Protein AF-A0A822XEN1-F1 (afdb_monomer)

Solvent-accessible surface area (backbone atoms only — not comparable to full-atom values): 5411 Å² total; per-residue (Å²): 102,50,74,50,44,55,41,52,64,50,81,93,50,82,62,23,62,52,33,51,53,53,50,53,62,39,5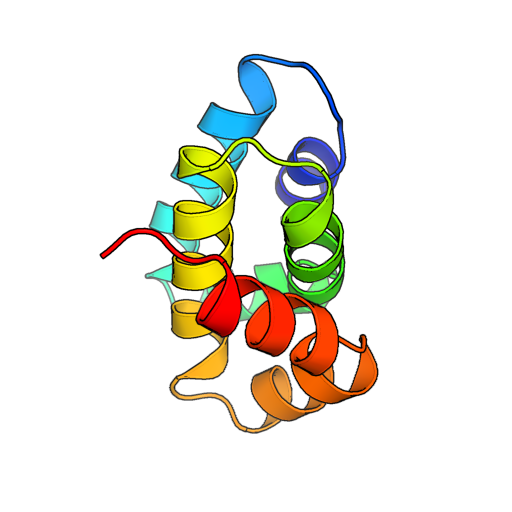4,75,38,73,71,45,38,52,44,39,50,76,56,44,36,60,56,48,43,45,61,42,50,79,79,42,54,75,72,50,26,56,53,43,52,54,50,53,45,66,59,27,75,91,26,70,69,46,43,54,47,39,56,72,63,54,36,56,59,62,51,54,52,44,71,75,70,55,80,132

Sequence (96 aa):
MKPLVDLISEQGRDLTEKAMVVLSSLATIPEARIAIVEEGGVTVLVEAIEVRSVKGKEFVVLKLLQLCADSVRNRGLLVREVGISPLVALSQTGTA

pLDDT: mean 87.56, std 8.09, range [53.69, 95.81]

Mean predicted aligned error: 4.17 Å

Structure (mmCIF, N/CA/C/O backbone):
data_AF-A0A822XEN1-F1
#
_entry.id   AF-A0A822XEN1-F1
#
loop_
_atom_site.group_PDB
_atom_site.id
_atom_site.type_symbol
_atom_site.label_atom_id
_atom_site.label_alt_id
_atom_site.label_comp_id
_atom_site.label_asym_id
_atom_site.label_entity_id
_atom_site.label_seq_id
_atom_site.pdbx_PDB_ins_code
_atom_site.Cartn_x
_atom_site.Cartn_y
_atom_site.Cartn_z
_atom_site.occupancy
_atom_site.B_iso_or_equiv
_atom_site.auth_seq_id
_atom_site.auth_comp_id
_atom_site.auth_asym_id
_atom_site.auth_atom_id
_atom_site.pdbx_PDB_model_num
ATOM 1 N N . MET A 1 1 ? 9.222 -10.864 3.512 1.00 92.69 1 MET A N 1
ATOM 2 C CA . MET A 1 1 ? 8.412 -9.630 3.425 1.00 92.69 1 MET A CA 1
ATOM 3 C C . MET A 1 1 ? 7.038 -9.847 4.063 1.00 92.69 1 MET A C 1
ATOM 5 O O . MET A 1 1 ? 6.573 -8.960 4.768 1.00 92.69 1 MET A O 1
ATOM 9 N N . LYS A 1 2 ? 6.465 -11.053 3.949 1.00 90.88 2 LYS A N 1
ATOM 10 C CA . LYS A 1 2 ? 5.207 -11.475 4.578 1.00 90.88 2 LYS A CA 1
ATOM 11 C C . LYS A 1 2 ? 4.871 -10.945 5.987 1.00 90.88 2 LYS A C 1
ATOM 13 O O . LYS A 1 2 ? 3.821 -10.324 6.110 1.00 90.88 2 LYS A O 1
ATOM 18 N N . PRO A 1 3 ? 5.724 -11.077 7.029 1.00 91.25 3 PRO A N 1
ATOM 19 C CA . PRO A 1 3 ? 5.333 -10.657 8.381 1.00 91.25 3 PRO A CA 1
ATOM 20 C C . PRO A 1 3 ? 5.035 -9.158 8.480 1.00 91.25 3 PRO A C 1
ATOM 22 O O . PRO A 1 3 ? 4.215 -8.731 9.283 1.00 91.25 3 PRO A O 1
ATOM 25 N N . LEU A 1 4 ? 5.701 -8.353 7.648 1.00 91.38 4 LEU A N 1
ATOM 26 C CA . LEU A 1 4 ? 5.483 -6.914 7.600 1.00 91.38 4 LEU A CA 1
ATOM 27 C C . LEU A 1 4 ? 4.143 -6.568 6.946 1.00 91.38 4 LEU A C 1
ATOM 29 O O . LEU A 1 4 ? 3.465 -5.659 7.411 1.00 91.38 4 LEU A O 1
ATOM 33 N N . VAL A 1 5 ? 3.771 -7.288 5.885 1.00 90.31 5 VAL A N 1
ATOM 34 C CA . VAL A 1 5 ? 2.481 -7.120 5.204 1.00 90.31 5 VAL A CA 1
ATOM 35 C C . VAL A 1 5 ? 1.340 -7.553 6.125 1.00 90.31 5 VAL A C 1
ATOM 37 O O . VAL A 1 5 ? 0.385 -6.800 6.293 1.00 90.31 5 VAL A O 1
ATOM 40 N N . ASP A 1 6 ? 1.489 -8.687 6.812 1.00 90.88 6 ASP A N 1
ATOM 41 C CA . ASP A 1 6 ? 0.486 -9.198 7.752 1.00 90.88 6 ASP A CA 1
ATOM 42 C C . ASP A 1 6 ? 0.256 -8.217 8.932 1.00 90.88 6 ASP A C 1
ATOM 44 O O . ASP A 1 6 ? -0.884 -7.958 9.317 1.00 90.88 6 ASP A O 1
ATOM 48 N N . LEU A 1 7 ? 1.314 -7.571 9.449 1.00 89.00 7 LEU A N 1
ATOM 49 C CA . LEU A 1 7 ? 1.204 -6.534 10.494 1.00 89.00 7 LEU A CA 1
ATOM 50 C C . LEU A 1 7 ? 0.406 -5.292 10.058 1.00 89.00 7 LEU A C 1
ATOM 52 O O . LEU A 1 7 ? -0.128 -4.573 10.907 1.00 89.00 7 LEU A O 1
ATOM 56 N N . ILE A 1 8 ? 0.333 -5.009 8.753 1.00 86.38 8 ILE A N 1
ATOM 57 C CA . ILE A 1 8 ? -0.439 -3.879 8.215 1.00 86.38 8 ILE A CA 1
ATOM 58 C C . ILE A 1 8 ? -1.934 -4.206 8.159 1.00 86.38 8 ILE A C 1
ATOM 60 O O . ILE A 1 8 ? -2.762 -3.304 8.316 1.00 86.38 8 ILE A O 1
ATOM 64 N N . SER A 1 9 ? -2.281 -5.483 8.008 1.00 83.12 9 SER A N 1
ATOM 65 C CA . SER A 1 9 ? -3.661 -5.968 8.073 1.00 83.12 9 SER A CA 1
ATOM 66 C C . SER A 1 9 ? -4.219 -5.983 9.500 1.00 83.12 9 SER A C 1
ATOM 68 O O . SER A 1 9 ? -5.430 -5.868 9.683 1.00 83.12 9 SER A O 1
ATOM 70 N N . GLU A 1 10 ? -3.368 -6.080 10.529 1.00 83.12 10 GLU A N 1
ATOM 71 C CA . GLU A 1 10 ? -3.818 -5.981 11.921 1.00 83.12 10 GLU A CA 1
ATOM 72 C C . GLU A 1 10 ? -4.372 -4.571 12.223 1.00 83.12 10 GLU A C 1
ATOM 74 O O . GLU A 1 10 ? -3.717 -3.541 12.011 1.00 83.12 10 GLU A O 1
ATOM 79 N N . GLN A 1 11 ? -5.605 -4.511 12.736 1.00 64.38 11 GLN A N 1
ATOM 80 C CA . GLN A 1 11 ? -6.213 -3.272 13.224 1.00 64.38 11 GLN A CA 1
ATOM 81 C C . GLN A 1 11 ? -5.843 -3.015 14.693 1.00 64.38 11 GLN A C 1
ATOM 83 O O . GLN A 1 11 ? -5.832 -3.927 15.516 1.00 64.38 11 GLN A O 1
ATOM 88 N N . GLY A 1 12 ? -5.601 -1.745 15.039 1.00 59.84 12 GLY A N 1
ATOM 89 C CA . GLY A 1 12 ? -5.638 -1.278 16.432 1.00 59.84 12 GLY A CA 1
ATO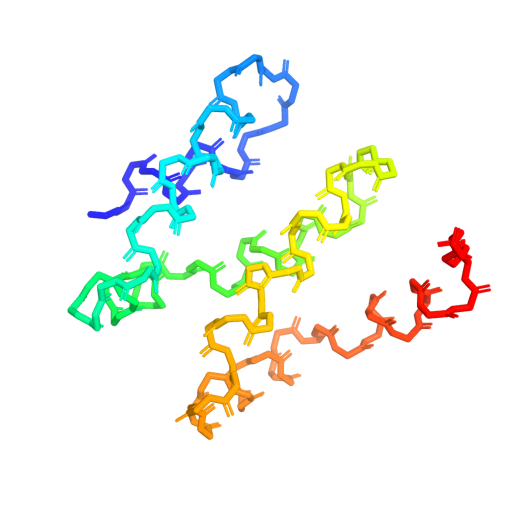M 90 C C . GLY A 1 12 ? -4.334 -1.330 17.235 1.00 59.84 12 GLY A C 1
ATOM 91 O O . GLY A 1 12 ? -4.398 -1.329 18.462 1.00 59.84 12 GLY A O 1
ATOM 92 N N . ARG A 1 13 ? -3.151 -1.362 16.602 1.00 61.75 13 ARG A N 1
ATOM 93 C CA . ARG A 1 13 ? -1.864 -1.423 17.325 1.00 61.75 13 ARG A CA 1
ATOM 94 C C . ARG A 1 13 ? -0.897 -0.331 16.861 1.00 61.75 13 ARG A C 1
ATOM 96 O O . ARG A 1 13 ? -0.752 -0.097 15.667 1.00 61.75 13 ARG A O 1
ATOM 103 N N . ASP A 1 14 ? -0.161 0.252 17.810 1.00 70.50 14 ASP A N 1
ATOM 104 C CA . ASP A 1 14 ? 1.020 1.121 17.595 1.00 70.50 14 ASP A CA 1
ATOM 105 C C . ASP A 1 14 ? 2.035 0.505 16.602 1.00 70.50 14 ASP A C 1
ATOM 107 O O . ASP A 1 14 ? 2.749 1.188 15.870 1.00 70.50 14 ASP A O 1
ATOM 111 N N . LEU A 1 15 ? 2.050 -0.828 16.516 1.00 80.75 15 LEU A N 1
ATOM 112 C CA . LEU A 1 15 ? 2.902 -1.577 15.601 1.00 80.75 15 LEU A CA 1
ATOM 113 C C . LEU A 1 15 ? 2.525 -1.406 14.128 1.00 80.75 15 LEU A C 1
ATOM 115 O O . LEU A 1 15 ? 3.412 -1.508 13.283 1.00 80.75 15 LEU A O 1
ATOM 119 N N . THR A 1 16 ? 1.263 -1.122 13.792 1.00 81.75 16 THR A N 1
ATOM 120 C CA . THR A 1 16 ? 0.880 -1.012 12.383 1.00 81.75 16 THR A CA 1
ATOM 121 C C . THR A 1 16 ? 1.436 0.252 11.734 1.00 81.75 16 THR A C 1
ATOM 123 O O . THR A 1 16 ? 1.935 0.199 10.612 1.00 81.75 16 THR A O 1
ATOM 126 N N . GLU A 1 17 ? 1.404 1.389 12.433 1.00 79.00 17 GLU A N 1
ATOM 127 C CA . GLU A 1 17 ? 1.994 2.631 11.916 1.00 79.00 17 GLU A CA 1
ATOM 128 C C . GLU A 1 17 ? 3.501 2.454 11.698 1.00 79.00 17 GLU A C 1
ATOM 130 O O . GLU A 1 17 ? 4.031 2.804 10.643 1.00 79.00 17 GLU A O 1
ATOM 135 N N . LYS A 1 18 ? 4.182 1.794 12.641 1.00 86.12 18 LYS A N 1
ATOM 136 C CA . LYS A 1 18 ? 5.602 1.438 12.516 1.00 86.12 18 LYS A CA 1
ATOM 137 C C . LYS A 1 18 ? 5.858 0.489 11.341 1.00 86.12 18 LYS A C 1
ATOM 139 O O . LYS A 1 18 ? 6.795 0.716 10.577 1.00 86.12 18 LYS A O 1
ATOM 144 N N . ALA A 1 19 ? 5.020 -0.530 11.147 1.00 88.94 19 ALA A N 1
ATOM 145 C CA . ALA A 1 19 ? 5.118 -1.448 10.012 1.00 88.94 19 ALA A CA 1
ATOM 146 C C . ALA A 1 19 ? 4.949 -0.717 8.671 1.00 88.94 19 ALA A C 1
ATOM 148 O O . ALA A 1 19 ? 5.721 -0.940 7.740 1.00 88.94 19 ALA A O 1
ATOM 149 N N . MET A 1 20 ? 4.011 0.227 8.586 1.00 84.56 20 MET A N 1
ATOM 150 C CA . MET A 1 20 ? 3.813 1.068 7.404 1.00 84.56 20 MET A CA 1
ATOM 151 C C . MET A 1 20 ? 5.013 1.989 7.124 1.00 84.56 20 MET A C 1
ATOM 153 O O . MET A 1 20 ? 5.389 2.178 5.961 1.00 84.56 20 MET A O 1
ATOM 157 N N . VAL A 1 21 ? 5.657 2.532 8.162 1.00 86.62 21 VAL A N 1
ATOM 158 C CA . VAL A 1 21 ? 6.905 3.306 8.025 1.00 86.62 21 VAL A CA 1
ATOM 159 C C . VAL A 1 21 ? 8.036 2.431 7.484 1.00 86.62 21 VAL A C 1
ATOM 161 O O . VAL A 1 21 ? 8.712 2.824 6.536 1.00 86.62 21 VAL A O 1
ATOM 164 N N . VAL A 1 22 ? 8.215 1.218 8.008 1.00 91.44 22 VAL A N 1
ATOM 165 C C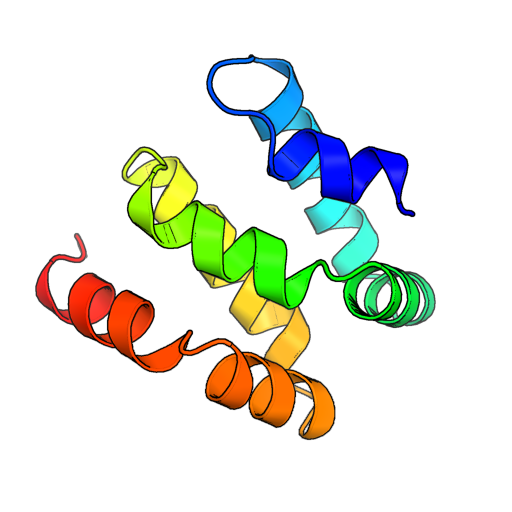A . VAL A 1 22 ? 9.230 0.285 7.490 1.00 91.44 22 VAL A CA 1
ATOM 166 C C . VAL A 1 22 ? 8.925 -0.104 6.041 1.00 91.44 22 VAL A C 1
ATOM 168 O O . VAL A 1 22 ? 9.815 -0.047 5.192 1.00 91.44 22 VAL A O 1
ATOM 171 N N . LEU A 1 23 ? 7.665 -0.421 5.725 1.00 90.19 23 LEU A N 1
ATOM 172 C CA . LEU A 1 23 ? 7.240 -0.749 4.363 1.00 90.19 23 LEU A CA 1
ATOM 173 C C . LEU A 1 23 ? 7.493 0.418 3.400 1.00 90.19 23 LEU A C 1
ATOM 175 O O . LEU A 1 23 ? 7.885 0.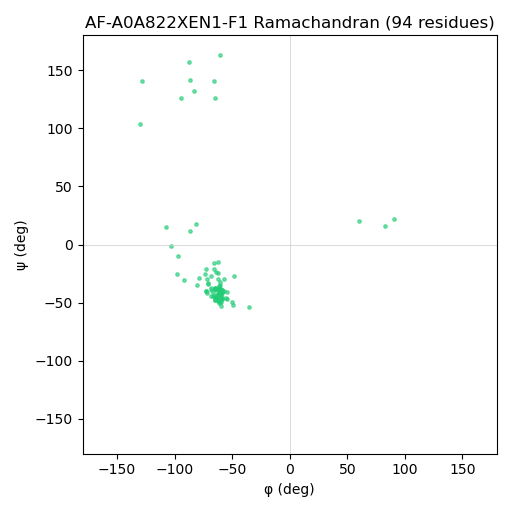198 2.259 1.00 90.19 23 LEU A O 1
ATOM 179 N N . SER A 1 24 ? 7.345 1.659 3.867 1.00 85.56 24 SER A N 1
ATOM 180 C CA . SER A 1 24 ? 7.650 2.862 3.085 1.00 85.56 24 SER A CA 1
ATOM 181 C C . SER A 1 24 ? 9.103 2.968 2.690 1.00 85.56 24 SER A C 1
ATOM 183 O O . SER A 1 24 ? 9.396 3.236 1.528 1.00 85.56 24 SER A O 1
ATOM 185 N N . SER A 1 25 ? 10.000 2.771 3.651 1.00 90.50 25 SER A N 1
ATOM 186 C CA . SER A 1 25 ? 11.434 2.795 3.389 1.00 90.50 25 SER A CA 1
ATOM 187 C C . SER A 1 25 ? 11.804 1.693 2.401 1.00 90.50 25 SER A C 1
ATOM 189 O O . SER A 1 25 ? 12.512 1.949 1.430 1.00 90.50 25 SER A O 1
ATOM 191 N N . LEU A 1 26 ? 11.248 0.492 2.581 1.00 91.06 26 LEU A N 1
ATOM 192 C CA . LEU A 1 26 ? 11.474 -0.640 1.686 1.00 91.06 26 LEU A CA 1
ATOM 193 C C . LEU A 1 26 ? 10.921 -0.398 0.275 1.00 91.06 26 LEU A C 1
ATOM 195 O O . LEU A 1 26 ? 11.593 -0.727 -0.692 1.00 91.06 26 LEU A O 1
ATOM 199 N N . ALA A 1 27 ? 9.763 0.245 0.115 1.00 87.75 27 ALA A N 1
ATOM 200 C CA . ALA A 1 27 ? 9.182 0.529 -1.201 1.00 87.75 27 ALA A CA 1
ATOM 201 C C . ALA A 1 27 ? 10.051 1.452 -2.090 1.00 87.75 27 ALA A C 1
ATOM 203 O O . ALA A 1 27 ? 9.846 1.520 -3.305 1.00 87.75 27 ALA A O 1
ATOM 204 N N . THR A 1 28 ? 11.053 2.136 -1.527 1.00 88.25 28 THR A N 1
ATOM 205 C CA . THR A 1 28 ? 12.043 2.893 -2.316 1.00 88.25 28 THR A CA 1
ATOM 206 C C . THR A 1 28 ? 13.032 1.987 -3.060 1.00 88.25 28 THR A C 1
ATOM 208 O O . THR A 1 28 ? 13.581 2.385 -4.087 1.00 88.25 28 THR A O 1
ATOM 211 N N . ILE A 1 29 ? 13.187 0.739 -2.613 1.00 91.88 29 ILE A N 1
ATOM 212 C CA . ILE A 1 29 ? 14.109 -0.253 -3.166 1.00 91.88 29 ILE A CA 1
ATOM 213 C C . ILE A 1 29 ? 13.354 -1.128 -4.189 1.00 91.88 29 ILE A C 1
ATOM 215 O O . ILE A 1 29 ? 12.312 -1.696 -3.843 1.00 91.88 29 ILE A O 1
ATOM 219 N N . PRO A 1 30 ? 13.829 -1.262 -5.444 1.00 90.38 30 PRO A N 1
ATOM 220 C CA . PRO A 1 30 ? 13.133 -2.021 -6.489 1.00 90.38 30 PRO A CA 1
ATOM 221 C C . PRO A 1 30 ? 12.799 -3.469 -6.114 1.00 90.38 30 PRO A C 1
ATOM 223 O O . PRO A 1 30 ? 11.657 -3.899 -6.278 1.00 90.38 30 PRO A O 1
ATOM 226 N N . GLU A 1 31 ? 13.759 -4.201 -5.558 1.00 92.94 31 GLU A N 1
ATOM 227 C CA . GLU A 1 31 ? 13.617 -5.610 -5.178 1.00 92.94 31 GLU A CA 1
ATOM 228 C C . GLU A 1 31 ? 12.581 -5.773 -4.063 1.00 92.94 31 GLU A C 1
ATOM 230 O O . GLU A 1 31 ? 11.763 -6.694 -4.068 1.00 92.94 31 GLU A O 1
ATOM 235 N N . ALA A 1 32 ? 12.561 -4.830 -3.122 1.00 92.25 32 ALA A N 1
ATOM 236 C CA . ALA A 1 32 ? 11.593 -4.841 -2.044 1.00 92.25 32 ALA A CA 1
ATOM 237 C C . ALA A 1 32 ? 10.180 -4.493 -2.532 1.00 92.25 32 ALA A C 1
ATOM 239 O O . ALA A 1 32 ? 9.228 -5.075 -2.020 1.00 92.25 32 ALA A O 1
ATOM 240 N N . ARG A 1 33 ? 10.006 -3.626 -3.545 1.00 92.00 33 ARG A N 1
ATOM 241 C CA . ARG A 1 33 ? 8.681 -3.416 -4.166 1.00 92.00 33 ARG A CA 1
ATOM 242 C C . ARG A 1 33 ? 8.126 -4.702 -4.760 1.00 92.00 33 ARG A C 1
ATOM 244 O O . ARG A 1 33 ? 6.939 -4.967 -4.593 1.00 92.00 33 ARG A O 1
ATOM 251 N N . ILE A 1 34 ? 8.967 -5.484 -5.436 1.00 93.44 34 ILE A N 1
ATOM 252 C CA . ILE A 1 34 ? 8.566 -6.782 -5.993 1.00 93.44 34 ILE A CA 1
ATOM 253 C C . ILE A 1 34 ? 8.087 -7.686 -4.857 1.00 93.44 34 ILE A C 1
ATOM 255 O O . ILE A 1 34 ? 6.939 -8.124 -4.882 1.00 93.44 34 ILE A O 1
ATOM 259 N N . ALA A 1 35 ? 8.902 -7.843 -3.811 1.00 95.56 35 ALA A N 1
ATOM 260 C CA . ALA A 1 35 ? 8.550 -8.662 -2.657 1.00 95.56 35 ALA A CA 1
ATOM 261 C C . ALA A 1 35 ? 7.270 -8.179 -1.945 1.00 95.56 35 ALA A C 1
ATOM 263 O O . ALA A 1 35 ? 6.456 -8.996 -1.538 1.00 95.56 35 ALA A O 1
ATOM 264 N N . ILE A 1 36 ? 7.049 -6.865 -1.798 1.00 94.50 36 ILE A N 1
ATOM 265 C CA . ILE A 1 36 ? 5.813 -6.319 -1.200 1.00 94.50 36 ILE A CA 1
ATOM 266 C C . ILE A 1 36 ? 4.590 -6.769 -2.001 1.00 94.50 36 ILE A C 1
ATOM 268 O O . ILE A 1 36 ? 3.583 -7.175 -1.425 1.00 94.50 36 ILE A O 1
ATOM 272 N N . VAL A 1 37 ? 4.666 -6.684 -3.328 1.00 94.69 37 VAL A N 1
ATOM 273 C CA . VAL A 1 37 ? 3.542 -7.021 -4.203 1.00 94.69 37 VAL A CA 1
ATOM 274 C C . VAL A 1 37 ? 3.306 -8.529 -4.256 1.00 94.69 37 VAL A C 1
ATOM 276 O O . VAL A 1 37 ? 2.152 -8.952 -4.260 1.00 94.69 37 VAL A O 1
ATOM 279 N N . GLU A 1 38 ? 4.366 -9.337 -4.296 1.00 95.00 38 GLU A N 1
ATOM 280 C CA . GLU A 1 38 ? 4.271 -10.804 -4.276 1.00 95.00 38 GLU A CA 1
ATOM 281 C C . GLU A 1 38 ? 3.599 -11.329 -3.006 1.00 95.00 38 GLU A C 1
ATOM 283 O O . GLU A 1 38 ? 2.846 -12.295 -3.065 1.00 95.00 38 GLU A O 1
ATOM 288 N N . GLU A 1 39 ? 3.788 -10.638 -1.884 1.00 95.81 39 GLU A N 1
ATOM 289 C CA . GLU A 1 39 ? 3.194 -10.992 -0.591 1.00 95.81 39 GLU A CA 1
ATOM 290 C C . GLU A 1 39 ? 1.786 -10.407 -0.391 1.00 95.81 39 GLU A C 1
ATOM 292 O O . GLU A 1 39 ? 1.263 -10.420 0.720 1.00 95.81 39 GLU A O 1
ATOM 297 N N . GLY A 1 40 ? 1.163 -9.863 -1.443 1.00 93.69 40 GLY A N 1
ATOM 298 C CA . GLY A 1 40 ? -0.205 -9.338 -1.386 1.00 93.69 40 GLY A CA 1
ATOM 299 C C . GLY A 1 40 ? -0.326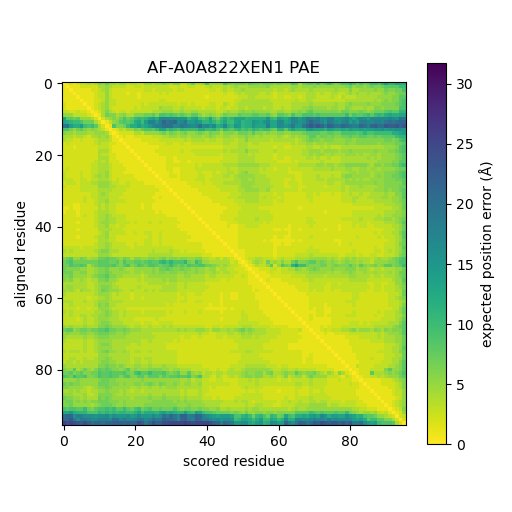 -7.914 -0.837 1.00 93.69 40 GLY A C 1
ATOM 300 O O . GLY A 1 40 ? -1.428 -7.467 -0.523 1.00 93.69 40 GLY A O 1
ATOM 301 N N . GLY A 1 41 ? 0.773 -7.157 -0.761 1.00 93.69 41 GLY A N 1
ATOM 302 C CA . GLY A 1 41 ? 0.775 -5.807 -0.194 1.00 93.69 41 GLY A CA 1
ATOM 303 C C . GLY A 1 41 ? -0.193 -4.829 -0.872 1.00 93.69 41 GLY A C 1
ATOM 304 O O . GLY A 1 41 ? -0.712 -3.944 -0.203 1.00 93.69 41 GLY A O 1
ATOM 305 N N . VAL A 1 42 ? -0.492 -4.991 -2.169 1.00 94.06 42 VAL A N 1
ATOM 306 C CA . VAL A 1 42 ? -1.493 -4.151 -2.861 1.00 94.06 42 VAL A CA 1
ATOM 307 C C . VAL A 1 42 ? -2.890 -4.373 -2.281 1.00 94.06 42 VAL A C 1
ATOM 309 O O . VAL A 1 42 ? -3.555 -3.396 -1.953 1.00 94.06 42 VAL A O 1
ATOM 312 N N . THR A 1 43 ? -3.308 -5.629 -2.108 1.00 93.00 43 THR A N 1
ATOM 313 C CA . THR A 1 43 ? -4.612 -5.983 -1.526 1.00 93.00 43 THR A CA 1
ATOM 314 C C . THR A 1 43 ? -4.731 -5.441 -0.104 1.00 93.00 43 THR A C 1
ATOM 316 O O . THR A 1 43 ? -5.664 -4.702 0.195 1.00 93.00 43 THR A O 1
ATOM 319 N N . VAL A 1 44 ? -3.722 -5.691 0.738 1.00 92.25 44 VAL A N 1
ATOM 320 C CA . VAL A 1 44 ? -3.699 -5.206 2.129 1.00 92.25 44 VAL A CA 1
ATOM 321 C C . VAL A 1 44 ? -3.792 -3.681 2.209 1.00 92.25 44 VAL A C 1
ATOM 323 O O . VAL A 1 44 ? -4.497 -3.135 3.057 1.00 92.25 44 VAL A O 1
ATOM 326 N N . LEU A 1 45 ? -3.095 -2.968 1.321 1.00 92.12 45 LEU A N 1
ATOM 327 C CA . LEU A 1 45 ? -3.164 -1.510 1.276 1.00 92.12 45 LEU A CA 1
ATOM 328 C C . LEU A 1 45 ? -4.534 -1.013 0.797 1.00 92.12 45 LEU A C 1
ATOM 330 O O . LEU A 1 45 ? -5.013 -0.020 1.331 1.00 92.12 45 LEU A O 1
ATOM 334 N N . VAL A 1 46 ? -5.186 -1.683 -0.158 1.00 92.25 46 VAL A N 1
ATOM 335 C CA . VAL A 1 46 ? -6.552 -1.324 -0.581 1.00 92.25 46 VAL A CA 1
ATOM 336 C C . VAL A 1 46 ? -7.539 -1.477 0.577 1.00 92.25 46 VAL A C 1
ATOM 338 O O . VAL A 1 46 ? -8.279 -0.540 0.866 1.00 92.25 46 VAL A O 1
ATOM 341 N N . GLU A 1 47 ? -7.498 -2.599 1.293 1.00 89.75 47 GLU A N 1
ATOM 342 C CA . GLU A 1 47 ? -8.351 -2.843 2.466 1.00 89.75 47 GLU A CA 1
ATOM 343 C C . GLU A 1 47 ? -8.102 -1.814 3.582 1.00 89.75 47 GLU A C 1
ATOM 345 O O . GLU A 1 47 ? -9.029 -1.340 4.244 1.00 89.75 47 GLU A O 1
ATOM 350 N N . ALA A 1 48 ? -6.845 -1.397 3.762 1.00 88.19 48 ALA A N 1
ATOM 351 C CA . ALA A 1 48 ? -6.475 -0.398 4.756 1.00 88.19 48 ALA A CA 1
ATOM 352 C C . ALA A 1 48 ? -7.066 0.999 4.475 1.00 88.19 48 ALA A C 1
ATOM 354 O O . ALA A 1 48 ? -7.186 1.793 5.410 1.00 88.19 48 ALA A O 1
ATOM 355 N N . ILE A 1 49 ? -7.467 1.325 3.239 1.00 88.62 49 ILE A N 1
ATOM 356 C CA . ILE A 1 49 ? -8.058 2.637 2.917 1.00 88.62 49 ILE A CA 1
ATOM 357 C C . ILE A 1 49 ? -9.336 2.893 3.726 1.00 88.62 49 ILE A C 1
ATOM 359 O O . ILE A 1 49 ? -9.590 4.021 4.155 1.00 88.62 49 ILE A O 1
ATOM 363 N N . GLU A 1 50 ? -10.163 1.877 3.947 1.00 83.06 50 GLU A N 1
ATOM 364 C CA . GLU A 1 50 ? -11.491 2.088 4.528 1.00 83.06 50 GLU A CA 1
ATOM 365 C C . GLU A 1 50 ? -11.443 2.239 6.051 1.00 83.06 50 GLU A C 1
ATOM 367 O O . GLU A 1 50 ? -12.154 3.073 6.615 1.00 83.06 50 GLU A O 1
ATOM 372 N N . VAL A 1 51 ? -10.535 1.508 6.700 1.00 79.12 51 VAL A N 1
ATOM 373 C CA . VAL A 1 51 ? -10.510 1.313 8.159 1.00 79.12 51 VAL A CA 1
ATOM 374 C C . VAL A 1 51 ? -9.551 2.246 8.907 1.00 79.12 51 VAL A C 1
ATOM 376 O O . VAL A 1 51 ? -9.564 2.296 10.136 1.00 79.12 51 VAL A O 1
ATOM 379 N N . ARG A 1 52 ? -8.691 2.985 8.196 1.00 79.44 52 ARG A N 1
ATOM 380 C CA . ARG A 1 52 ? -7.662 3.847 8.807 1.00 79.44 52 ARG A CA 1
ATOM 381 C C . ARG A 1 52 ? -8.176 5.254 9.132 1.00 79.44 52 ARG A C 1
ATOM 383 O O . ARG A 1 52 ? -9.120 5.756 8.525 1.00 79.44 52 ARG A O 1
ATOM 390 N N . SER A 1 53 ? -7.502 5.916 10.076 1.00 84.06 53 SER A N 1
ATOM 391 C CA . SER A 1 53 ? -7.683 7.348 10.363 1.00 84.06 53 SER A CA 1
ATOM 392 C C . SER A 1 53 ? -7.349 8.206 9.137 1.00 84.06 53 SER A C 1
ATOM 394 O O . SER A 1 53 ? -6.644 7.743 8.245 1.00 84.06 53 SER A O 1
ATOM 396 N N . VAL A 1 54 ? -7.781 9.473 9.100 1.00 82.94 54 VAL A N 1
ATOM 397 C CA . VAL A 1 54 ? -7.512 10.392 7.969 1.00 82.94 54 VAL A CA 1
ATOM 398 C C . VAL A 1 54 ? -6.024 10.413 7.583 1.00 82.94 54 VAL A C 1
ATOM 400 O O . VAL A 1 54 ? -5.688 10.170 6.427 1.00 82.94 54 VAL A O 1
ATOM 403 N N . LYS A 1 55 ? -5.126 10.583 8.565 1.00 80.50 55 LYS A N 1
ATOM 404 C CA . LYS A 1 55 ? -3.667 10.543 8.346 1.00 80.50 55 LYS A CA 1
ATOM 405 C C . LYS A 1 55 ? -3.179 9.178 7.847 1.00 80.50 55 LYS A C 1
ATOM 407 O O . LYS A 1 55 ? -2.303 9.100 6.992 1.00 80.50 55 LYS A O 1
ATOM 412 N N . GLY A 1 56 ? -3.753 8.092 8.368 1.00 83.50 56 GLY A N 1
ATOM 413 C CA . GLY A 1 56 ? -3.432 6.739 7.918 1.00 83.50 56 GLY A CA 1
ATOM 414 C C . GLY A 1 56 ? -3.840 6.491 6.463 1.00 83.50 56 GLY A C 1
ATOM 415 O O . GLY A 1 56 ? -3.088 5.855 5.729 1.00 83.50 56 GLY A O 1
ATOM 416 N N . LYS A 1 57 ? -4.983 7.032 6.023 1.00 86.94 57 LYS A N 1
ATOM 417 C CA . LYS A 1 57 ? -5.455 6.918 4.634 1.00 86.94 57 LYS A CA 1
AT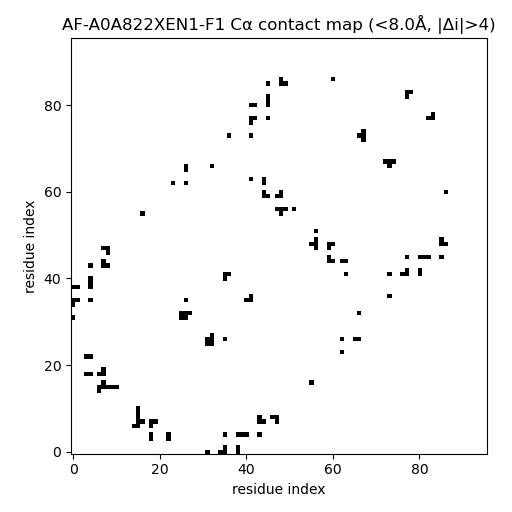OM 418 C C . LYS A 1 57 ? -4.519 7.621 3.655 1.00 86.94 57 LYS A C 1
ATOM 420 O O . LYS A 1 57 ? -4.142 7.016 2.658 1.00 86.94 57 LYS A O 1
ATOM 425 N N . GLU A 1 58 ? -4.095 8.849 3.957 1.00 86.25 58 GLU A N 1
ATOM 426 C CA . GLU A 1 58 ? -3.126 9.587 3.130 1.00 86.25 58 GLU A CA 1
ATOM 427 C C . GLU A 1 58 ? -1.841 8.775 2.932 1.00 86.25 58 GLU A C 1
ATOM 429 O O . GLU A 1 58 ? -1.362 8.584 1.812 1.00 86.25 58 GLU A O 1
ATOM 434 N N . PHE A 1 59 ? -1.329 8.208 4.023 1.00 85.00 59 PHE A N 1
ATOM 435 C CA . PHE A 1 59 ? -0.128 7.392 3.981 1.00 85.00 59 PHE A CA 1
ATOM 436 C C . PHE A 1 59 ? -0.304 6.136 3.117 1.00 85.00 59 PHE A C 1
ATOM 438 O O . PHE A 1 59 ? 0.566 5.817 2.305 1.00 85.00 59 PHE A O 1
ATOM 445 N N . VAL A 1 60 ? -1.426 5.427 3.269 1.00 89.06 60 VAL A N 1
ATOM 446 C CA . VAL A 1 60 ? -1.759 4.241 2.464 1.00 89.06 60 VAL A CA 1
ATOM 447 C C . VAL A 1 60 ? -1.825 4.590 0.974 1.00 89.06 60 VAL A C 1
ATOM 449 O O . VAL A 1 60 ? -1.213 3.899 0.157 1.00 89.06 60 VAL A O 1
ATOM 452 N N . VAL A 1 61 ? -2.490 5.692 0.614 1.00 91.00 61 VAL A N 1
ATOM 453 C CA . VAL A 1 61 ? -2.586 6.158 -0.779 1.00 91.00 61 VAL A CA 1
ATOM 454 C C . VAL A 1 61 ? -1.213 6.513 -1.342 1.00 91.00 61 VAL A C 1
ATOM 456 O O . VAL A 1 61 ? -0.891 6.105 -2.459 1.00 91.00 61 VAL A O 1
ATOM 459 N N . LEU A 1 62 ? -0.362 7.190 -0.565 1.00 88.56 62 LEU A N 1
ATOM 460 C CA . LEU A 1 62 ? 1.014 7.487 -0.967 1.00 88.56 62 LEU A CA 1
ATOM 461 C C . LEU A 1 62 ? 1.791 6.199 -1.291 1.00 88.56 62 LEU A C 1
ATOM 463 O O . LEU A 1 62 ? 2.552 6.160 -2.259 1.00 88.56 62 LEU A O 1
ATOM 467 N N . LYS A 1 63 ? 1.599 5.123 -0.513 1.00 89.62 63 LYS A N 1
ATOM 468 C CA . LYS A 1 63 ? 2.246 3.830 -0.790 1.00 89.62 63 LYS A CA 1
ATOM 469 C C . LYS A 1 63 ? 1.711 3.164 -2.047 1.00 89.62 63 LYS A C 1
ATOM 471 O O . LYS A 1 63 ? 2.504 2.686 -2.856 1.00 89.62 63 LYS A O 1
ATOM 476 N N . LEU A 1 64 ? 0.393 3.150 -2.232 1.00 92.50 64 LEU A N 1
ATOM 477 C CA . LEU A 1 64 ? -0.211 2.623 -3.455 1.00 92.50 64 LEU A CA 1
ATOM 478 C C . LEU A 1 64 ? 0.300 3.373 -4.688 1.00 92.50 64 LEU A C 1
ATOM 480 O O . LEU A 1 64 ? 0.659 2.733 -5.675 1.00 92.50 64 LEU A O 1
ATOM 484 N N . LEU A 1 65 ? 0.429 4.700 -4.604 1.00 91.44 65 LEU A N 1
ATOM 485 C CA . LEU A 1 65 ? 1.019 5.517 -5.660 1.00 91.44 65 LEU A CA 1
ATOM 486 C C . LEU A 1 65 ? 2.464 5.096 -5.954 1.00 91.44 65 LEU A C 1
ATOM 488 O O . LEU A 1 65 ? 2.789 4.839 -7.110 1.00 91.44 65 LEU A O 1
ATOM 492 N N . GLN A 1 66 ? 3.311 4.949 -4.931 1.00 90.12 66 GLN A N 1
ATOM 493 C CA . GLN A 1 66 ? 4.704 4.511 -5.104 1.00 90.12 66 GLN A CA 1
ATOM 494 C C . GLN A 1 66 ? 4.821 3.124 -5.751 1.00 90.12 66 GLN A C 1
ATOM 496 O O . GLN A 1 66 ? 5.694 2.902 -6.587 1.00 90.12 66 GLN A O 1
ATOM 501 N N . LEU A 1 67 ? 3.947 2.181 -5.387 1.00 91.94 67 LEU A N 1
ATOM 502 C CA . LEU A 1 67 ? 3.942 0.847 -5.990 1.00 91.94 67 LEU A CA 1
ATOM 503 C C . LEU A 1 67 ? 3.418 0.864 -7.432 1.00 91.94 67 LEU A C 1
ATOM 505 O O . LEU A 1 67 ? 3.826 0.021 -8.231 1.00 91.94 67 LEU A O 1
ATOM 509 N N . CYS A 1 68 ? 2.520 1.788 -7.775 1.00 93.25 68 CYS A N 1
ATOM 510 C CA . CYS A 1 68 ? 1.817 1.791 -9.058 1.00 93.25 68 CYS A CA 1
ATOM 511 C C . CYS A 1 68 ? 2.414 2.725 -10.119 1.00 93.25 68 CYS A C 1
ATOM 513 O O . CYS A 1 68 ? 2.218 2.446 -11.304 1.00 93.25 68 CYS A O 1
ATOM 515 N N . ALA A 1 69 ? 3.121 3.793 -9.727 1.00 90.56 69 ALA A N 1
ATOM 516 C CA . ALA A 1 69 ? 3.579 4.865 -10.620 1.00 90.56 69 ALA A CA 1
ATOM 517 C C . ALA A 1 69 ? 4.275 4.327 -11.882 1.00 90.56 69 ALA A C 1
ATOM 519 O O . ALA A 1 69 ? 3.830 4.593 -12.998 1.00 90.56 69 ALA A O 1
ATOM 520 N N . ASP A 1 70 ? 5.263 3.451 -11.696 1.00 87.88 70 ASP A N 1
ATOM 521 C CA . ASP A 1 70 ? 6.083 2.914 -12.789 1.00 87.88 70 ASP A CA 1
ATOM 522 C C . ASP A 1 70 ? 5.769 1.446 -13.121 1.00 87.88 70 ASP A C 1
ATOM 524 O O . ASP A 1 70 ? 6.533 0.772 -13.809 1.00 87.88 70 ASP A O 1
ATOM 528 N N . SER A 1 71 ? 4.637 0.911 -12.645 1.00 92.69 71 SER A N 1
ATOM 529 C CA . SER A 1 71 ? 4.290 -0.505 -12.826 1.00 92.69 71 SER A CA 1
ATOM 530 C C . SER A 1 71 ? 2.873 -0.686 -13.361 1.00 92.69 71 SER A C 1
ATOM 532 O O . SER A 1 71 ? 1.881 -0.583 -12.639 1.00 92.69 71 SER A O 1
ATOM 534 N N . VAL A 1 72 ? 2.770 -1.004 -14.658 1.00 95.00 72 VAL A N 1
ATOM 535 C CA . VAL A 1 72 ? 1.497 -1.379 -15.307 1.00 95.00 72 VAL A CA 1
ATOM 536 C C . VAL A 1 72 ? 0.888 -2.607 -14.629 1.00 95.00 72 VAL A C 1
ATOM 538 O O . VAL A 1 72 ? -0.316 -2.647 -14.388 1.00 95.00 72 VAL A O 1
ATOM 541 N N . ARG A 1 73 ? 1.725 -3.582 -14.253 1.00 94.81 73 ARG A N 1
ATOM 542 C CA . ARG A 1 73 ? 1.289 -4.780 -13.528 1.00 94.81 73 ARG A CA 1
ATOM 543 C C . ARG A 1 73 ? 0.614 -4.415 -12.207 1.00 94.81 73 ARG A C 1
ATOM 545 O O . ARG A 1 73 ? -0.465 -4.921 -11.924 1.00 94.81 73 ARG A O 1
ATOM 552 N N . ASN A 1 74 ? 1.216 -3.522 -11.423 1.00 94.81 74 ASN A N 1
ATOM 553 C CA . ASN A 1 74 ? 0.674 -3.152 -10.114 1.00 94.81 74 ASN A CA 1
ATOM 554 C C . ASN A 1 74 ? -0.604 -2.317 -10.246 1.00 94.81 74 ASN A C 1
ATOM 556 O O . ASN A 1 74 ? -1.531 -2.515 -9.469 1.00 94.81 74 ASN A O 1
ATOM 560 N N . ARG A 1 75 ? -0.712 -1.471 -11.281 1.00 95.50 75 ARG A N 1
ATOM 561 C CA . ARG A 1 75 ? -1.977 -0.805 -11.637 1.00 95.50 75 ARG A CA 1
ATOM 562 C C . ARG A 1 75 ? -3.076 -1.807 -11.991 1.00 95.50 75 ARG A C 1
ATOM 564 O O . ARG A 1 75 ? -4.202 -1.657 -11.532 1.00 95.50 75 ARG A O 1
ATOM 571 N N . GLY A 1 76 ? -2.749 -2.847 -12.759 1.00 95.81 76 GLY A N 1
ATOM 57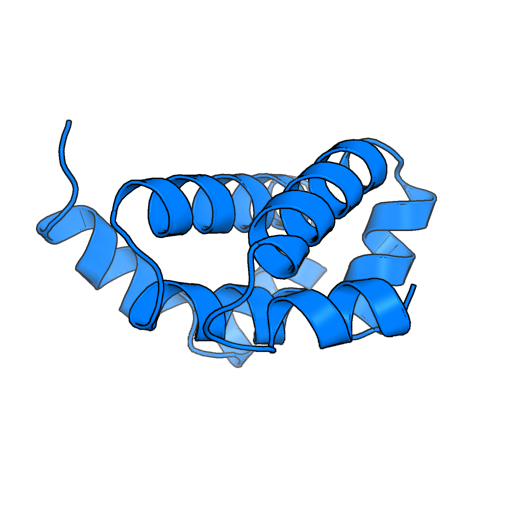2 C CA . GLY A 1 76 ? -3.682 -3.935 -13.062 1.00 95.81 76 GLY A CA 1
ATOM 573 C C . GLY A 1 76 ? -4.156 -4.671 -11.806 1.00 95.81 76 GLY A C 1
ATOM 574 O O . GLY A 1 76 ? -5.345 -4.955 -11.680 1.00 95.81 76 GLY A O 1
ATOM 575 N N . LEU A 1 77 ? -3.252 -4.916 -10.850 1.00 94.75 77 LEU A N 1
ATOM 576 C CA . LEU A 1 77 ? -3.612 -5.466 -9.540 1.00 94.75 77 LEU A CA 1
ATOM 577 C C . LEU A 1 77 ? -4.553 -4.525 -8.786 1.00 94.75 77 LEU A C 1
ATOM 579 O O . LEU A 1 77 ? -5.621 -4.954 -8.382 1.00 94.75 77 LEU A O 1
ATOM 583 N N . LEU A 1 78 ? -4.219 -3.240 -8.672 1.00 93.81 78 LEU A N 1
ATOM 584 C CA . LEU A 1 78 ? -5.057 -2.255 -7.985 1.00 93.81 78 LEU A CA 1
ATOM 585 C C . LEU A 1 78 ? -6.495 -2.217 -8.531 1.00 93.81 78 LEU A C 1
ATOM 587 O O . LEU A 1 78 ? -7.445 -2.137 -7.757 1.00 93.81 78 LEU A O 1
ATOM 591 N N . VAL A 1 79 ? -6.660 -2.303 -9.856 1.00 94.50 79 VAL A N 1
ATOM 592 C CA . VAL A 1 79 ? -7.983 -2.385 -10.499 1.00 94.50 79 VAL A CA 1
ATOM 593 C C . VAL A 1 79 ? -8.696 -3.688 -10.142 1.00 94.50 79 VAL A C 1
ATOM 595 O O . VAL A 1 79 ? -9.884 -3.666 -9.825 1.00 94.50 79 VAL A O 1
ATOM 598 N N . ARG A 1 80 ? -7.983 -4.819 -10.175 1.00 93.75 80 ARG A N 1
ATOM 599 C CA . ARG A 1 80 ? -8.546 -6.138 -9.861 1.00 93.75 80 ARG A CA 1
ATOM 600 C C . ARG A 1 80 ? -9.017 -6.241 -8.411 1.00 93.75 80 ARG A C 1
ATOM 602 O O . ARG A 1 80 ? -10.062 -6.828 -8.164 1.00 93.75 80 ARG A O 1
ATOM 609 N N . GLU A 1 81 ? -8.282 -5.644 -7.481 1.00 90.75 81 GLU A N 1
ATOM 610 C CA . GLU A 1 81 ? -8.612 -5.630 -6.052 1.00 90.75 81 GLU A CA 1
ATOM 611 C C . GLU A 1 81 ? -9.654 -4.548 -5.695 1.00 90.75 81 GLU A C 1
ATOM 613 O O . GLU A 1 81 ? -9.783 -4.165 -4.540 1.00 90.75 81 GLU A O 1
ATOM 618 N N . VAL A 1 82 ? -10.394 -4.015 -6.680 1.00 89.94 82 VAL A N 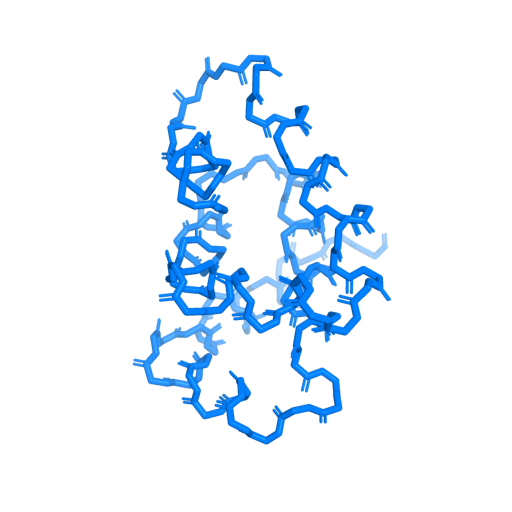1
ATOM 619 C CA . VAL A 1 82 ? -11.451 -2.998 -6.488 1.00 89.94 82 VAL A CA 1
ATOM 620 C C . VAL A 1 82 ? -10.928 -1.694 -5.854 1.00 89.94 82 VAL A C 1
ATOM 622 O O . VAL A 1 82 ? -11.692 -0.866 -5.367 1.00 89.94 82 VAL A O 1
ATOM 625 N N . GLY A 1 83 ? -9.620 -1.436 -5.932 1.00 85.62 83 GLY A N 1
ATOM 626 C CA . GLY A 1 83 ? -8.983 -0.273 -5.310 1.00 85.62 83 GLY A CA 1
ATOM 627 C C . GLY A 1 83 ? -9.401 1.074 -5.902 1.00 85.62 83 GLY A C 1
ATOM 628 O O . GLY A 1 83 ? -9.207 2.107 -5.269 1.00 85.62 83 GLY A O 1
ATOM 629 N N . ILE A 1 84 ? -10.019 1.094 -7.087 1.00 89.50 84 ILE A N 1
ATOM 630 C CA . ILE A 1 84 ? -10.496 2.335 -7.715 1.00 89.50 84 ILE A CA 1
ATOM 631 C C . ILE A 1 84 ? -11.638 2.965 -6.912 1.00 89.50 84 ILE A C 1
ATOM 633 O O . ILE A 1 84 ? -11.644 4.180 -6.727 1.00 89.50 84 ILE A O 1
ATOM 637 N N . SER A 1 85 ? -12.578 2.169 -6.397 1.00 90.19 85 SER A N 1
ATOM 638 C CA . SER A 1 85 ? -13.749 2.701 -5.690 1.00 90.19 85 SER A CA 1
ATOM 639 C C . SER A 1 85 ? -13.379 3.429 -4.386 1.00 90.19 85 SER A C 1
ATOM 641 O O . SER A 1 85 ? -13.797 4.580 -4.233 1.00 90.19 85 SER A O 1
ATOM 643 N N . PRO A 1 86 ? -12.537 2.866 -3.492 1.00 88.44 86 PRO A N 1
ATOM 644 C CA . PRO A 1 86 ? -12.061 3.578 -2.305 1.00 88.44 86 PRO A CA 1
ATOM 645 C C . PRO A 1 86 ? -11.259 4.843 -2.636 1.00 88.44 86 PRO A C 1
ATOM 647 O O . PRO A 1 86 ? -11.383 5.847 -1.937 1.00 88.44 86 PRO A O 1
ATOM 650 N N . LEU A 1 87 ? -10.464 4.829 -3.714 1.00 89.94 87 LEU A N 1
ATOM 651 C CA . LEU A 1 87 ? -9.695 6.001 -4.148 1.00 89.94 87 LEU A CA 1
ATOM 652 C C . LEU A 1 87 ? -10.594 7.127 -4.679 1.00 89.94 87 LEU A C 1
ATOM 654 O O . LEU A 1 87 ? -10.352 8.294 -4.376 1.00 89.94 87 LEU A O 1
ATOM 658 N N . VAL A 1 88 ? -11.652 6.796 -5.425 1.00 90.56 88 VAL A N 1
ATOM 659 C CA . VAL A 1 88 ? -12.650 7.777 -5.882 1.00 90.56 88 VAL A CA 1
ATOM 660 C C . VAL A 1 88 ? -13.396 8.380 -4.695 1.00 90.56 88 VAL A C 1
ATOM 662 O O . VAL A 1 88 ? -13.526 9.601 -4.623 1.00 90.56 88 VAL A O 1
ATOM 665 N N . ALA A 1 89 ? -13.837 7.553 -3.744 1.00 88.12 89 ALA A N 1
ATOM 666 C CA . ALA A 1 89 ? -14.488 8.033 -2.528 1.00 88.12 89 ALA A CA 1
ATOM 667 C C . ALA A 1 89 ? -13.565 8.981 -1.744 1.00 88.12 89 ALA A C 1
ATOM 669 O O . ALA A 1 89 ? -13.963 10.091 -1.393 1.00 88.12 89 ALA A O 1
ATOM 670 N N . LEU A 1 90 ? -12.298 8.593 -1.562 1.00 85.81 90 LEU A N 1
ATOM 671 C CA . LEU A 1 90 ? -11.285 9.436 -0.932 1.00 85.81 90 LEU A CA 1
ATOM 672 C C . LEU A 1 90 ? -11.061 10.760 -1.662 1.00 85.81 90 LEU A C 1
ATOM 674 O O . LEU A 1 90 ? -10.897 11.780 -1.004 1.00 85.81 90 LEU A O 1
ATOM 678 N N . SE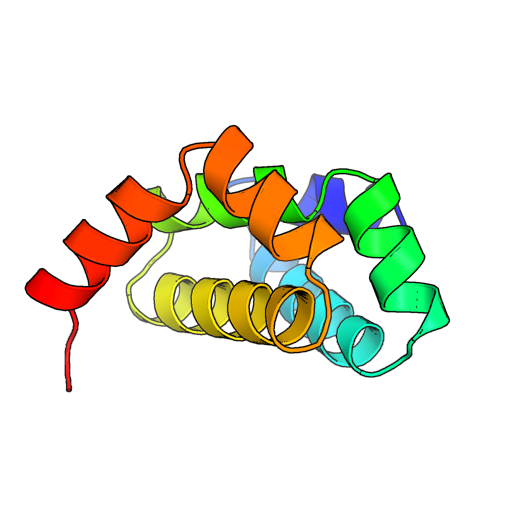R A 1 91 ? -11.075 10.778 -2.994 1.00 86.31 91 SER A N 1
ATOM 679 C CA . SER A 1 91 ? -10.932 12.019 -3.764 1.00 86.31 91 SER A CA 1
ATOM 680 C C . SER A 1 91 ? -12.089 12.998 -3.540 1.00 86.31 91 SER A C 1
ATOM 682 O O . SER A 1 91 ? -11.919 14.190 -3.778 1.00 86.31 91 SER A O 1
ATOM 684 N N . GLN A 1 92 ? -13.261 12.512 -3.126 1.00 86.31 92 GLN A N 1
ATOM 685 C CA . GLN A 1 92 ? -14.446 13.335 -2.872 1.00 86.31 92 GLN A CA 1
ATOM 686 C C . GLN A 1 92 ? -14.530 13.796 -1.415 1.00 86.31 92 GLN A C 1
ATOM 688 O O . GLN A 1 92 ? -15.075 14.860 -1.136 1.00 86.31 92 GLN A O 1
ATOM 693 N N . THR A 1 93 ? -14.002 12.996 -0.486 1.00 81.69 93 THR A N 1
ATOM 694 C CA . THR A 1 93 ? -14.015 13.284 0.958 1.00 81.69 93 THR A CA 1
ATOM 695 C C . THR A 1 93 ? -12.673 13.788 1.488 1.00 81.69 93 THR A C 1
ATOM 697 O O . THR A 1 93 ? -12.528 13.997 2.691 1.00 81.69 93 THR A O 1
ATOM 700 N N . GLY A 1 94 ? -11.667 13.890 0.622 1.00 68.25 94 GLY A N 1
ATOM 701 C CA . GLY A 1 94 ? -10.302 14.242 0.980 1.00 68.25 94 GLY A CA 1
ATOM 702 C C . GLY A 1 94 ? -10.208 15.667 1.508 1.00 68.25 94 GLY A C 1
ATOM 703 O O . GLY A 1 94 ? -10.866 16.579 1.011 1.00 68.25 94 GLY A O 1
ATOM 704 N N . THR A 1 95 ? -9.381 15.857 2.529 1.00 64.06 95 THR A N 1
ATOM 705 C CA . THR A 1 95 ? -8.983 17.188 2.988 1.00 64.06 95 THR A CA 1
ATOM 706 C C . THR A 1 95 ? -7.833 17.678 2.111 1.00 64.06 95 THR A C 1
ATOM 708 O O . THR A 1 95 ? -6.905 16.907 1.866 1.00 64.06 95 THR A O 1
ATOM 711 N N . ALA A 1 96 ? -7.926 18.918 1.620 1.00 53.69 96 ALA A N 1
ATOM 712 C CA . ALA A 1 96 ? -6.858 19.588 0.874 1.00 53.69 96 ALA A CA 1
ATOM 713 C C . ALA A 1 96 ? -5.610 19.840 1.733 1.00 53.69 96 ALA A C 1
ATOM 715 O O . ALA A 1 96 ? -5.773 20.008 2.966 1.00 53.69 96 ALA A O 1
#

InterPro domains:
  IPR000225 Armadillo [PS50176] (1-41)
  IPR011989 Armadillo-like helical [G3DSA:1.25.10.10] (1-96)
  IPR016024 Armadillo-type fold [SSF48371] (2-93)

Organism: Nelumbo nucifera (NCBI:txid4432)

Secondary structure (DSSP, 8-state):
-HHHHHHHH--S-HHHHHHHHHHHHHHTSHHHHHHHHHTTHHHHHHHHHHHS-HHHHHHHHHHHHHHHTT-HHHHHHHHHTTTHHHHHHHHHH---

Foldseek 3Di:
DQVLLVLCLDPDDPVNVVSLVVLVVQLVPPVSLVVCVVNVVLLSLLVQCVRDDLVSNVSSVVSLCSSPVPDPPSVVVCVVSVSVVSVVVCVVVPDD

Radius of gyration: 12.39 Å; Cα contacts (8 Å, |Δi|>4): 83; chains: 1; bounding box: 29×31×33 Å

Nearest PDB structures (foldseek):
  3sla-assembly5_E  TM=8.628E-01  e=2.190E-02  Homo sapiens
  3sl9-assembly4_G  TM=8.798E-01  e=3.199E-02  Homo sapiens
  1i7w-assembly1_A  TM=8.883E-01  e=6.468E-02  Mus musculus
  7uwi-assembly1_A  TM=8.981E-01  e=7.207E-02  Homo sapiens
  1v18-assembly1_A  TM=8.844E-01  e=7.207E-02  Mus musculus